Protein AF-A0A529L1H8-F1 (afdb_monomer_lite)

Structure (mmCIF, N/CA/C/O backbone):
data_AF-A0A529L1H8-F1
#
_entry.id   AF-A0A529L1H8-F1
#
loop_
_atom_site.group_PDB
_atom_site.id
_atom_site.type_symbol
_atom_site.label_atom_id
_atom_site.label_alt_id
_atom_site.label_comp_id
_atom_site.label_asym_id
_atom_site.label_entity_id
_atom_site.label_seq_id
_atom_site.pdbx_PDB_ins_code
_atom_site.Cartn_x
_atom_site.Cartn_y
_atom_site.Cartn_z
_atom_site.occupancy
_atom_site.B_iso_or_equiv
_atom_site.auth_seq_id
_atom_site.auth_comp_id
_atom_site.auth_asym_id
_atom_site.auth_atom_id
_atom_site.pdbx_PDB_model_num
ATOM 1 N N . MET A 1 1 ? 42.242 1.268 -25.360 1.00 60.16 1 MET A N 1
ATOM 2 C CA . MET A 1 1 ? 42.275 0.456 -24.121 1.00 60.16 1 MET A CA 1
ATOM 3 C C . MET A 1 1 ? 41.520 1.217 -23.040 1.00 60.16 1 MET A C 1
ATOM 5 O O . MET A 1 1 ? 42.033 2.208 -22.534 1.00 60.16 1 MET A O 1
ATOM 9 N N . LEU A 1 2 ? 40.269 0.837 -22.773 1.00 63.88 2 LEU A N 1
ATOM 10 C CA . LEU A 1 2 ? 39.427 1.499 -21.773 1.00 63.88 2 LEU A CA 1
ATOM 11 C C . LEU A 1 2 ? 39.999 1.199 -20.377 1.00 63.88 2 LEU A C 1
ATOM 13 O O . LEU A 1 2 ? 40.201 0.037 -20.026 1.00 63.88 2 LEU A O 1
ATOM 17 N N . LYS A 1 3 ? 40.356 2.233 -19.610 1.00 77.81 3 LYS A N 1
ATOM 18 C CA . LYS A 1 3 ? 41.000 2.062 -18.301 1.00 77.81 3 LYS A CA 1
ATOM 19 C C . LYS A 1 3 ? 39.972 1.491 -17.313 1.00 77.81 3 LYS A C 1
ATOM 21 O O . LYS A 1 3 ? 38.847 1.975 -17.257 1.00 77.81 3 LYS A O 1
ATOM 26 N N . ARG A 1 4 ? 40.367 0.496 -16.505 1.00 76.94 4 ARG A N 1
ATOM 27 C CA . ARG A 1 4 ? 39.544 -0.121 -15.437 1.00 76.94 4 ARG A CA 1
ATOM 28 C C . ARG A 1 4 ? 38.687 0.871 -14.616 1.00 76.94 4 ARG A C 1
ATOM 30 O O . ARG A 1 4 ? 37.507 0.581 -14.441 1.00 76.94 4 ARG A O 1
ATOM 37 N N . PRO A 1 5 ? 39.1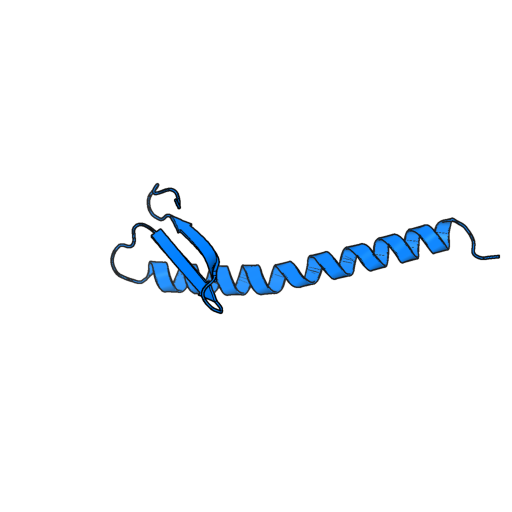94 2.041 -14.168 1.00 79.94 5 PRO A N 1
ATOM 38 C CA . PRO A 1 5 ? 38.370 3.010 -13.434 1.00 79.94 5 PRO A CA 1
ATOM 39 C C . PRO A 1 5 ? 37.203 3.583 -14.250 1.00 79.94 5 PRO A C 1
ATOM 41 O O . PRO A 1 5 ? 36.148 3.860 -13.693 1.00 79.94 5 PRO A O 1
ATOM 44 N N . THR A 1 6 ? 37.351 3.721 -15.568 1.00 82.94 6 THR A N 1
ATOM 45 C CA . THR A 1 6 ? 36.293 4.232 -16.452 1.00 82.94 6 THR A CA 1
ATOM 46 C C . THR A 1 6 ? 35.125 3.251 -16.558 1.00 82.94 6 THR A C 1
ATOM 48 O O . THR A 1 6 ? 33.975 3.672 -16.610 1.00 82.94 6 THR A O 1
ATOM 51 N N . VAL A 1 7 ? 35.406 1.944 -16.535 1.00 84.25 7 VAL A N 1
ATOM 52 C CA . VAL A 1 7 ? 34.372 0.895 -16.557 1.00 84.25 7 VAL A CA 1
ATOM 53 C C . VAL A 1 7 ? 33.592 0.874 -15.243 1.00 84.25 7 VAL A C 1
ATOM 55 O O . VAL A 1 7 ? 32.369 0.799 -15.261 1.00 84.25 7 VAL A O 1
ATOM 58 N N . ILE A 1 8 ? 34.288 0.999 -14.109 1.00 86.19 8 ILE A N 1
ATOM 59 C CA . ILE A 1 8 ? 33.657 1.044 -12.781 1.00 86.19 8 ILE A CA 1
ATOM 60 C C . ILE A 1 8 ? 32.759 2.278 -12.657 1.00 86.19 8 ILE A C 1
ATOM 62 O O . ILE A 1 8 ? 31.625 2.165 -12.206 1.00 86.19 8 ILE A O 1
ATOM 66 N N . LEU A 1 9 ? 33.232 3.443 -13.108 1.00 85.25 9 LEU A N 1
ATOM 67 C CA . LEU A 1 9 ? 32.442 4.673 -13.080 1.00 85.25 9 LEU A CA 1
ATOM 68 C C . LEU A 1 9 ? 31.183 4.568 -13.952 1.00 85.25 9 LEU A C 1
ATOM 70 O O . LEU A 1 9 ? 30.103 4.945 -13.510 1.00 85.25 9 LEU A O 1
ATOM 74 N N . ALA A 1 10 ? 31.302 4.019 -15.164 1.00 84.69 10 ALA A N 1
ATOM 75 C CA . ALA A 1 10 ? 30.155 3.804 -16.045 1.00 84.69 10 ALA A CA 1
ATOM 76 C C . ALA A 1 10 ? 29.133 2.826 -15.440 1.00 84.69 10 ALA A C 1
ATOM 78 O O . ALA A 1 10 ? 27.928 3.049 -15.542 1.00 84.69 10 ALA A O 1
ATOM 79 N N . PHE A 1 11 ? 29.609 1.775 -14.768 1.00 82.31 11 PHE A N 1
ATOM 80 C CA . PHE A 1 11 ? 28.752 0.819 -14.072 1.00 82.31 11 PHE A CA 1
ATOM 81 C C . PHE A 1 11 ? 28.020 1.462 -12.883 1.00 82.31 11 PHE A C 1
ATOM 83 O O . PHE A 1 11 ? 26.813 1.289 -12.741 1.00 82.31 11 PHE A O 1
ATOM 90 N N . LEU A 1 12 ? 28.714 2.273 -12.078 1.00 83.69 12 LEU A N 1
ATOM 91 C CA . LEU A 1 12 ? 28.110 3.003 -10.957 1.00 83.69 12 LEU A CA 1
ATOM 92 C C . LEU A 1 12 ? 27.059 4.023 -11.421 1.00 83.69 12 LEU A C 1
ATOM 94 O O . LEU A 1 12 ? 26.003 4.131 -10.804 1.00 83.69 12 LEU A O 1
ATOM 98 N N . LEU A 1 13 ? 27.308 4.728 -12.529 1.00 82.19 13 LEU A N 1
ATOM 99 C CA . LEU A 1 13 ? 26.343 5.679 -13.090 1.00 82.19 13 LEU A CA 1
ATOM 100 C C . LEU A 1 13 ? 25.057 4.988 -13.569 1.00 82.19 13 LEU A C 1
ATOM 102 O O . LEU A 1 13 ? 23.975 5.529 -13.367 1.00 82.19 13 LEU A O 1
ATOM 106 N N . MET A 1 14 ? 25.159 3.786 -14.145 1.00 73.88 14 MET A N 1
ATOM 107 C CA . MET A 1 14 ? 23.995 2.980 -14.538 1.00 73.88 14 MET A CA 1
ATOM 108 C C . MET A 1 14 ? 23.133 2.559 -13.336 1.00 73.88 14 MET A C 1
ATOM 110 O O . MET A 1 14 ? 21.908 2.573 -13.435 1.00 73.88 14 MET A O 1
ATOM 114 N N . LEU A 1 15 ? 23.741 2.241 -12.188 1.00 70.06 15 LEU A N 1
ATOM 115 C CA . LEU A 1 15 ? 23.003 1.882 -10.968 1.00 70.06 15 LEU A CA 1
ATOM 116 C C . LEU A 1 15 ? 22.273 3.073 -10.319 1.00 70.06 15 LEU A C 1
ATOM 118 O O . LEU A 1 15 ? 21.170 2.889 -9.808 1.00 70.06 15 LEU A O 1
ATOM 122 N N . SER A 1 16 ? 22.817 4.295 -10.377 1.00 65.88 16 SER A N 1
ATOM 123 C CA . SER A 1 16 ? 22.163 5.480 -9.785 1.00 65.88 16 SER A CA 1
ATOM 124 C C . SER A 1 16 ? 20.855 5.888 -10.472 1.00 65.88 16 SER A C 1
ATOM 126 O O . SER A 1 16 ? 19.984 6.479 -9.831 1.00 65.88 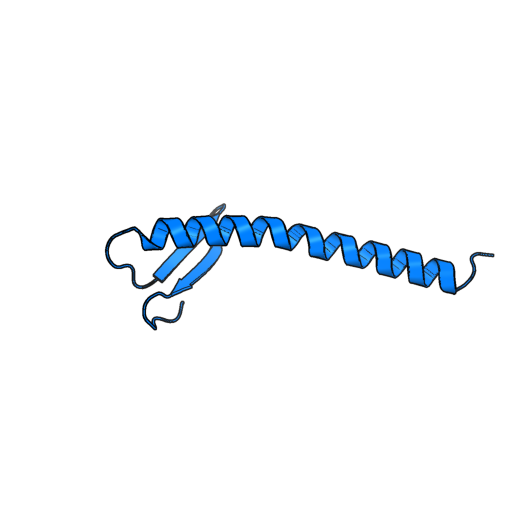16 SER A O 1
ATOM 128 N N . VAL A 1 17 ? 20.696 5.583 -11.764 1.00 63.72 17 VAL A N 1
ATOM 129 C CA . VAL A 1 17 ? 19.476 5.926 -12.519 1.00 63.72 17 VAL A CA 1
ATOM 130 C C . VAL A 1 17 ? 18.290 5.061 -12.079 1.00 63.72 17 VAL A C 1
ATOM 132 O O . VAL A 1 17 ? 17.163 5.545 -12.043 1.00 63.72 17 VAL A O 1
ATOM 135 N N . ALA A 1 18 ? 18.536 3.809 -11.679 1.00 61.28 18 ALA A N 1
ATOM 136 C CA . ALA A 1 18 ? 17.486 2.903 -11.214 1.00 61.28 18 ALA A CA 1
ATOM 137 C C . ALA A 1 18 ? 16.878 3.327 -9.863 1.00 61.28 18 ALA A C 1
ATOM 139 O O . ALA A 1 18 ? 15.703 3.071 -9.621 1.00 61.28 18 ALA A O 1
ATOM 140 N N . ALA A 1 19 ? 17.650 4.009 -9.010 1.00 60.94 19 ALA A N 1
ATOM 141 C CA . ALA A 1 19 ? 17.174 4.489 -7.711 1.00 60.94 19 ALA A CA 1
ATOM 142 C C . ALA A 1 19 ? 16.222 5.696 -7.833 1.00 60.94 19 ALA A C 1
ATOM 144 O O . ALA A 1 19 ? 15.194 5.733 -7.170 1.00 60.94 19 ALA A O 1
ATOM 145 N N . HIS A 1 20 ? 16.495 6.632 -8.750 1.00 59.59 20 HIS A N 1
ATOM 146 C CA . HIS A 1 20 ? 15.701 7.865 -8.899 1.00 59.59 20 HIS A CA 1
ATOM 147 C C . HIS A 1 20 ? 14.276 7.638 -9.432 1.00 59.59 20 HIS A C 1
ATOM 149 O O . HIS A 1 20 ? 13.419 8.511 -9.311 1.00 59.59 20 HIS A O 1
ATOM 155 N N . GLY A 1 21 ? 14.005 6.486 -10.056 1.00 59.25 21 GLY A N 1
ATOM 156 C CA . GLY A 1 21 ? 12.654 6.134 -10.504 1.00 59.25 21 GLY A CA 1
ATOM 157 C C . GLY A 1 21 ? 11.714 5.746 -9.357 1.00 59.25 21 GLY A C 1
ATOM 158 O O . GLY A 1 21 ? 10.500 5.879 -9.503 1.00 59.25 21 GLY A O 1
ATOM 159 N N . ALA A 1 22 ? 12.262 5.284 -8.228 1.00 61.81 22 ALA A N 1
ATOM 160 C CA . ALA A 1 22 ? 11.482 4.862 -7.068 1.00 61.81 22 ALA A CA 1
ATOM 161 C C . ALA A 1 22 ? 10.949 6.062 -6.266 1.00 61.81 22 ALA A C 1
ATOM 163 O O . ALA A 1 22 ? 9.781 6.059 -5.875 1.00 61.81 22 ALA A O 1
ATOM 164 N N . ASP A 1 23 ? 11.757 7.119 -6.132 1.00 69.06 23 ASP A N 1
ATOM 165 C CA . ASP A 1 23 ? 11.448 8.296 -5.308 1.00 69.06 23 ASP A CA 1
ATOM 166 C C . ASP A 1 23 ? 10.118 8.967 -5.704 1.00 69.06 23 ASP A C 1
ATOM 168 O O . ASP A 1 23 ? 9.304 9.337 -4.858 1.00 69.06 23 ASP A O 1
ATOM 172 N N . GLY A 1 24 ? 9.845 9.078 -7.009 1.00 82.69 24 GLY A N 1
ATOM 173 C CA . GLY A 1 24 ? 8.629 9.729 -7.507 1.00 82.69 24 GLY A CA 1
ATOM 174 C C . GLY A 1 24 ? 7.350 8.900 -7.345 1.00 82.69 24 GLY A C 1
ATOM 175 O O . GLY A 1 24 ? 6.254 9.462 -7.287 1.00 82.69 24 GLY A O 1
ATOM 176 N N . LEU A 1 25 ? 7.454 7.569 -7.297 1.00 85.44 25 LEU A N 1
ATOM 177 C CA . LEU A 1 25 ? 6.303 6.700 -7.042 1.00 85.44 25 LEU A CA 1
ATOM 178 C C . LEU A 1 25 ? 5.948 6.715 -5.556 1.00 85.44 25 LEU A C 1
ATOM 180 O O . LEU A 1 25 ? 4.774 6.856 -5.220 1.00 85.44 25 LEU A O 1
ATOM 184 N N . GLU A 1 26 ? 6.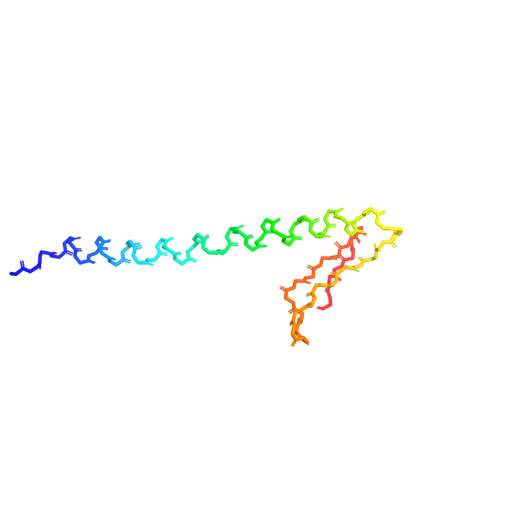954 6.616 -4.691 1.00 86.75 26 GLU A N 1
ATOM 185 C CA . GLU A 1 26 ? 6.784 6.645 -3.240 1.00 86.75 26 GLU A CA 1
ATOM 186 C C . GLU A 1 26 ? 6.114 7.948 -2.790 1.00 86.75 26 GLU A C 1
ATOM 188 O O . GLU A 1 26 ? 5.079 7.901 -2.132 1.00 86.75 26 GLU A O 1
ATOM 193 N N . GLU A 1 27 ? 6.574 9.108 -3.277 1.00 90.50 27 GLU A N 1
ATOM 194 C CA . GLU A 1 27 ? 5.946 10.402 -2.965 1.00 90.50 27 GLU A CA 1
ATOM 195 C C . GLU A 1 27 ? 4.466 10.467 -3.396 1.00 90.50 27 GLU A C 1
ATOM 197 O O . GLU A 1 27 ? 3.619 11.058 -2.721 1.00 90.50 27 GLU A O 1
ATOM 202 N N . ARG A 1 28 ? 4.121 9.860 -4.538 1.00 90.69 28 ARG A N 1
ATOM 203 C CA . ARG A 1 28 ? 2.732 9.817 -5.024 1.00 90.69 28 ARG A CA 1
ATOM 204 C C . ARG A 1 28 ? 1.864 8.887 -4.184 1.00 90.69 28 ARG A C 1
ATOM 206 O O . ARG A 1 28 ? 0.706 9.220 -3.948 1.00 90.69 28 ARG A O 1
ATOM 213 N N . LEU A 1 29 ? 2.400 7.745 -3.757 1.00 93.06 29 LEU A N 1
ATOM 214 C CA . LEU A 1 29 ? 1.702 6.812 -2.874 1.00 93.06 29 LEU A CA 1
ATOM 215 C C . LEU A 1 29 ? 1.485 7.430 -1.489 1.00 93.06 29 LEU A C 1
ATOM 217 O O . LEU A 1 29 ? 0.376 7.343 -0.971 1.00 93.06 29 LEU A O 1
ATOM 221 N N . GLU A 1 30 ? 2.482 8.128 -0.940 1.00 92.38 30 GLU A N 1
ATOM 222 C CA . GLU A 1 30 ? 2.349 8.869 0.322 1.00 92.38 30 GLU A CA 1
ATOM 223 C C . GLU A 1 30 ? 1.202 9.879 0.267 1.00 92.38 30 GLU A C 1
ATOM 225 O O . GLU A 1 30 ? 0.322 9.860 1.123 1.00 92.38 30 GLU A O 1
ATOM 230 N N . LYS A 1 31 ? 1.116 10.678 -0.805 1.00 93.12 31 LYS A N 1
ATOM 231 C CA . LYS A 1 31 ? 0.000 11.624 -0.990 1.00 93.12 31 LYS A CA 1
ATOM 232 C C . LYS A 1 31 ? -1.368 10.937 -1.003 1.00 93.12 31 LYS A C 1
ATOM 234 O O . LYS A 1 31 ? -2.328 11.488 -0.467 1.00 93.12 31 LYS A O 1
ATOM 239 N N . LEU A 1 32 ? -1.470 9.751 -1.608 1.00 93.06 32 LEU A N 1
ATOM 240 C CA . LEU A 1 32 ? -2.712 8.971 -1.617 1.00 93.06 32 LEU A CA 1
ATOM 241 C C . LEU A 1 32 ? -3.054 8.439 -0.220 1.00 93.06 32 LEU A C 1
ATOM 243 O O . LEU A 1 32 ? -4.224 8.447 0.161 1.00 93.06 32 LEU A O 1
ATOM 247 N N . PHE A 1 33 ? -2.060 8.008 0.557 1.00 92.44 33 PHE A N 1
ATOM 248 C CA . PHE A 1 33 ? -2.270 7.576 1.937 1.00 92.44 33 PHE A CA 1
ATOM 249 C C . PHE A 1 33 ? -2.670 8.732 2.861 1.00 92.44 33 PHE A C 1
ATOM 251 O O . PHE A 1 33 ? -3.577 8.552 3.676 1.00 92.44 33 PHE A O 1
ATOM 258 N N . ASP A 1 34 ? -2.057 9.906 2.711 1.00 90.38 34 ASP A N 1
ATOM 259 C CA . ASP A 1 34 ? -2.419 11.120 3.453 1.00 90.38 34 ASP A CA 1
ATOM 260 C C . ASP A 1 34 ? -3.859 11.542 3.151 1.00 90.38 34 ASP A C 1
ATOM 262 O O . ASP A 1 34 ? -4.626 11.928 4.034 1.00 90.38 34 ASP A O 1
ATOM 266 N N . GLU A 1 35 ? -4.258 11.461 1.881 1.00 90.75 35 GLU A N 1
ATOM 267 C CA . GLU A 1 35 ? -5.630 11.725 1.468 1.00 90.75 35 GLU A CA 1
ATOM 268 C C . GLU A 1 35 ? -6.612 10.705 2.045 1.00 90.75 35 GLU A C 1
ATOM 270 O O . GLU A 1 35 ? -7.674 11.091 2.543 1.00 90.75 35 GLU A O 1
ATOM 275 N N . ALA A 1 36 ? -6.246 9.425 2.034 1.00 89.31 36 ALA A N 1
ATOM 276 C CA . ALA A 1 36 ? -7.079 8.367 2.576 1.00 89.31 36 ALA A CA 1
ATOM 277 C C . ALA A 1 36 ? -7.231 8.459 4.103 1.00 89.31 36 ALA A C 1
ATOM 279 O O . ALA A 1 36 ? -8.303 8.155 4.619 1.00 89.31 36 ALA A O 1
ATOM 280 N N . GLU A 1 37 ? -6.225 8.946 4.833 1.00 86.44 37 GLU A N 1
ATOM 281 C CA . GLU A 1 37 ? -6.31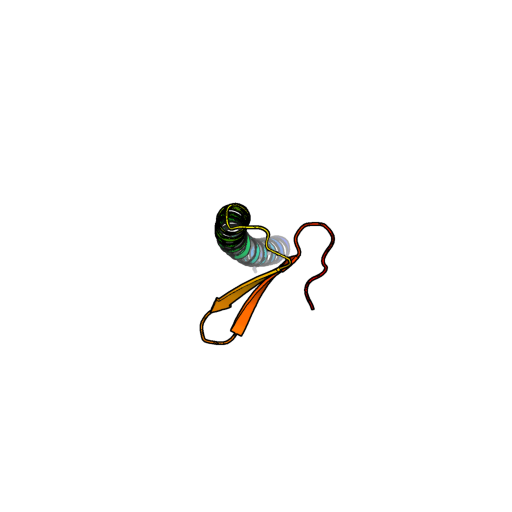0 9.146 6.286 1.00 86.44 37 GLU A CA 1
ATOM 282 C C . GLU A 1 37 ? -7.384 10.172 6.688 1.00 86.44 37 GLU A C 1
ATOM 284 O O . GLU A 1 37 ? -7.951 10.095 7.781 1.00 86.44 37 GLU A O 1
ATOM 289 N N . ARG A 1 38 ? -7.729 11.102 5.787 1.00 88.25 38 ARG A N 1
ATOM 290 C CA . ARG A 1 38 ? -8.827 12.061 6.001 1.00 88.25 38 ARG A CA 1
ATOM 291 C C . ARG A 1 38 ? -10.209 11.420 5.903 1.00 88.25 38 ARG A C 1
ATOM 293 O O . ARG A 1 38 ? -11.196 12.039 6.303 1.00 88.25 38 ARG A O 1
ATOM 300 N N . LEU A 1 39 ? -10.306 10.215 5.347 1.00 83.69 39 LEU A N 1
ATOM 301 C CA . LEU A 1 39 ? -11.556 9.474 5.287 1.00 83.69 39 LEU A CA 1
ATOM 302 C C . LEU A 1 39 ? -11.813 8.819 6.653 1.00 83.69 39 LEU A C 1
ATOM 304 O O . LEU A 1 39 ? -10.899 8.356 7.335 1.00 83.69 39 LEU A O 1
ATOM 308 N N . THR A 1 40 ? -13.084 8.826 7.070 1.00 71.25 40 THR A N 1
ATOM 309 C CA . THR A 1 40 ? -13.603 8.209 8.307 1.00 71.25 40 THR A CA 1
ATOM 310 C C . THR A 1 40 ? -12.928 6.881 8.634 1.00 71.25 40 THR A C 1
AT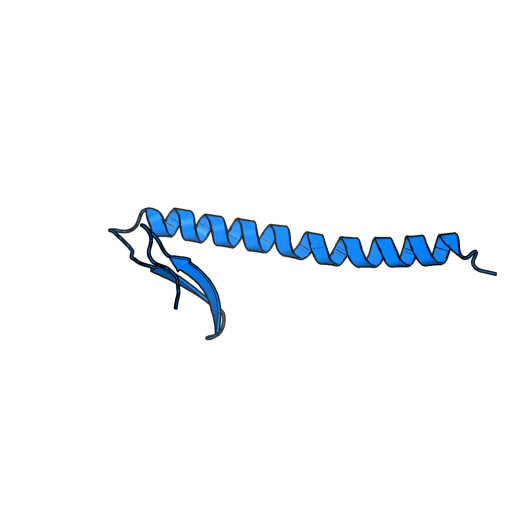OM 312 O O . THR A 1 40 ? -12.592 6.130 7.723 1.00 71.25 40 THR A O 1
ATOM 315 N N . PRO A 1 41 ? -12.765 6.561 9.927 1.00 80.00 41 PRO A N 1
ATOM 316 C CA . PRO A 1 41 ? -11.612 5.821 10.415 1.00 80.00 41 PRO A CA 1
ATOM 317 C C . PRO A 1 41 ? -11.365 4.522 9.647 1.00 80.00 41 PRO A C 1
ATOM 319 O O . PRO A 1 41 ? -12.077 3.533 9.828 1.00 80.00 41 PRO A O 1
ATOM 322 N N . LEU A 1 42 ? -10.320 4.540 8.820 1.00 85.75 42 LEU A N 1
ATOM 323 C CA . LEU A 1 42 ? -9.855 3.381 8.074 1.00 85.75 42 LEU A CA 1
ATOM 324 C C . LEU A 1 42 ? -9.002 2.485 8.977 1.00 85.75 42 LEU A C 1
ATOM 326 O O . LEU A 1 42 ? -8.266 2.962 9.843 1.00 85.75 42 LEU A O 1
ATOM 330 N N . ARG A 1 43 ? -9.111 1.168 8.778 1.00 88.62 43 ARG A N 1
ATOM 331 C CA . ARG A 1 43 ? -8.189 0.187 9.377 1.00 88.62 43 ARG A CA 1
ATOM 332 C C . ARG A 1 43 ? -6.962 -0.008 8.498 1.00 88.62 43 ARG A C 1
ATOM 334 O O . ARG A 1 43 ? -5.853 0.009 9.007 1.00 88.62 43 ARG A O 1
ATOM 341 N N . THR A 1 44 ? -7.176 -0.129 7.192 1.00 91.75 44 THR A N 1
ATOM 342 C CA . THR A 1 44 ? -6.133 -0.349 6.188 1.00 91.75 44 THR A CA 1
ATOM 343 C C . THR A 1 44 ? -6.578 0.281 4.870 1.00 91.75 44 THR A C 1
ATOM 345 O O . THR A 1 44 ? -7.774 0.304 4.574 1.00 91.75 44 THR A O 1
ATOM 348 N N . VAL A 1 45 ? -5.627 0.779 4.086 1.00 92.62 45 VAL A N 1
ATOM 349 C CA . VAL A 1 45 ? -5.798 1.201 2.690 1.00 92.62 45 VAL A CA 1
ATOM 350 C C . VAL A 1 45 ? -4.955 0.303 1.804 1.00 92.62 45 VAL A C 1
ATOM 352 O O . VAL A 1 45 ? -3.788 0.075 2.107 1.00 92.62 45 VAL A O 1
ATOM 355 N N . ALA A 1 46 ? -5.539 -0.143 0.696 1.00 93.56 46 ALA A N 1
ATOM 356 C CA . ALA A 1 46 ? -4.834 -0.792 -0.399 1.00 93.56 46 ALA A CA 1
ATOM 357 C C . ALA A 1 46 ? -4.997 0.058 -1.664 1.00 93.56 46 ALA A C 1
ATOM 359 O O . ALA A 1 46 ? -6.104 0.488 -1.996 1.00 93.56 46 ALA A O 1
ATOM 360 N N . ILE A 1 47 ? -3.894 0.305 -2.363 1.00 93.19 47 ILE A N 1
ATOM 361 C CA . ILE A 1 47 ? -3.863 1.006 -3.645 1.00 93.19 47 ILE A CA 1
ATOM 362 C C . ILE A 1 47 ? -3.660 -0.055 -4.719 1.00 93.19 47 ILE A C 1
ATOM 364 O O . ILE A 1 47 ? -2.665 -0.779 -4.692 1.00 93.19 47 ILE A O 1
ATOM 368 N N . ALA A 1 48 ? -4.596 -0.148 -5.664 1.00 94.31 48 ALA A N 1
ATOM 369 C CA . ALA A 1 48 ? -4.536 -1.102 -6.763 1.00 94.31 48 ALA A CA 1
ATOM 370 C C . ALA A 1 48 ? -4.407 -0.397 -8.117 1.00 94.31 48 ALA A C 1
ATOM 372 O O . ALA A 1 48 ? -5.045 0.626 -8.369 1.00 94.31 48 ALA A O 1
ATOM 373 N N . HIS A 1 49 ? -3.602 -0.974 -9.002 1.00 92.44 49 HIS A N 1
ATOM 374 C CA . HIS A 1 49 ? -3.418 -0.536 -10.376 1.00 92.44 49 HIS A CA 1
ATOM 375 C C . HIS A 1 49 ? -3.454 -1.755 -11.296 1.00 92.44 49 HIS A C 1
ATOM 377 O O . HIS A 1 49 ? -2.812 -2.762 -11.014 1.00 92.44 49 HIS A O 1
ATOM 383 N N . GLU A 1 50 ? -4.254 -1.684 -12.363 1.00 94.75 50 GLU A N 1
ATOM 384 C CA . GLU A 1 50 ? -4.408 -2.778 -13.339 1.00 94.75 50 GLU A CA 1
ATOM 385 C C . GLU A 1 50 ? -4.756 -4.142 -12.708 1.00 94.75 50 GLU A C 1
ATOM 387 O O . GLU A 1 50 ? -4.324 -5.198 -13.157 1.00 94.75 50 GLU A O 1
ATOM 392 N N . GLY A 1 51 ? -5.565 -4.127 -11.644 1.00 95.31 51 GLY A N 1
ATOM 393 C CA . GLY A 1 51 ? -5.997 -5.343 -10.949 1.00 95.31 51 GLY A CA 1
ATOM 394 C C . GLY A 1 51 ? -4.968 -5.936 -9.982 1.00 95.31 51 GLY A C 1
ATOM 395 O O . GLY A 1 51 ? -5.269 -6.942 -9.344 1.00 95.31 51 GLY A O 1
ATOM 396 N N . ALA A 1 52 ?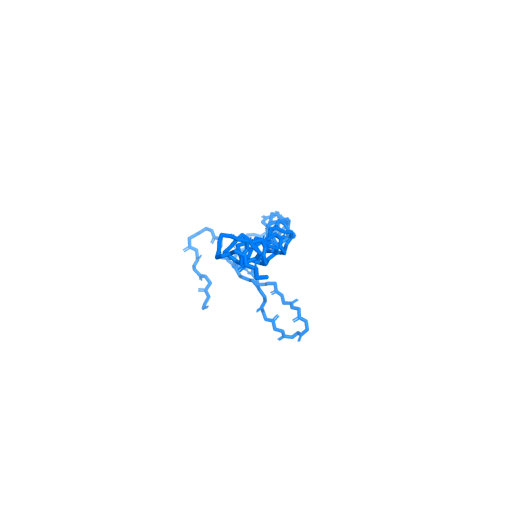 -3.797 -5.314 -9.823 1.00 93.94 52 ALA A N 1
ATOM 397 C CA . ALA A 1 52 ? -2.790 -5.690 -8.835 1.00 93.94 52 ALA A CA 1
ATOM 398 C C . ALA A 1 52 ? -2.722 -4.659 -7.702 1.00 93.94 52 ALA A C 1
ATOM 400 O O . ALA A 1 52 ? -2.782 -3.455 -7.948 1.00 93.94 52 ALA A O 1
ATOM 401 N N . VAL A 1 53 ? -2.568 -5.118 -6.458 1.00 93.19 53 VAL A N 1
ATOM 402 C CA . VAL A 1 53 ? -2.260 -4.221 -5.336 1.00 93.19 53 VAL A CA 1
ATOM 403 C C . VAL A 1 53 ? -0.799 -3.795 -5.444 1.00 93.19 53 VAL A C 1
ATOM 405 O O . VAL A 1 53 ? 0.094 -4.635 -5.511 1.00 93.19 53 VAL A O 1
ATOM 408 N N . VAL A 1 54 ? -0.567 -2.485 -5.487 1.00 93.00 54 VAL A N 1
ATOM 409 C CA . VAL A 1 54 ? 0.767 -1.887 -5.637 1.00 93.00 54 VAL A CA 1
ATOM 410 C C . VAL A 1 54 ? 1.306 -1.309 -4.331 1.00 93.00 54 VAL A C 1
ATOM 412 O O . VAL A 1 54 ? 2.512 -1.120 -4.214 1.00 93.00 54 VAL A O 1
ATOM 415 N N . ALA A 1 55 ? 0.437 -1.035 -3.353 1.00 93.06 55 ALA A N 1
ATOM 416 C CA . ALA A 1 55 ? 0.831 -0.601 -2.016 1.00 93.06 55 ALA A CA 1
ATOM 417 C C . ALA A 1 55 ? -0.289 -0.832 -0.995 1.00 93.06 55 ALA A C 1
ATOM 419 O O . ALA A 1 55 ? -1.469 -0.711 -1.330 1.00 93.06 55 ALA A O 1
ATOM 420 N N . GLU A 1 56 ? 0.080 -1.077 0.263 1.00 94.31 56 GLU A N 1
ATOM 421 C CA . GLU A 1 56 ? -0.857 -1.159 1.385 1.00 94.31 56 GLU A CA 1
ATOM 422 C C . GLU A 1 56 ? -0.331 -0.410 2.614 1.00 94.31 56 GLU A C 1
ATOM 424 O O . GLU A 1 56 ? 0.872 -0.393 2.880 1.00 94.31 56 GLU A O 1
ATOM 429 N N . ARG A 1 57 ? -1.239 0.194 3.388 1.00 91.75 57 ARG A N 1
ATOM 430 C CA . ARG A 1 57 ? -0.938 0.841 4.671 1.00 91.75 57 ARG A CA 1
ATOM 431 C C . ARG A 1 57 ? -2.010 0.517 5.693 1.00 91.75 57 ARG A C 1
ATOM 433 O O . ARG A 1 57 ? -3.182 0.834 5.499 1.00 91.75 57 ARG A O 1
ATOM 440 N N . GLY A 1 58 ? -1.594 -0.075 6.805 1.00 90.62 58 GLY A N 1
ATOM 441 C CA . GLY A 1 58 ? -2.424 -0.195 7.994 1.00 90.62 58 GLY A CA 1
ATOM 442 C C . GLY A 1 58 ? -2.376 1.084 8.831 1.00 90.62 58 GLY A C 1
ATOM 443 O O . GLY A 1 58 ? -1.327 1.706 8.984 1.00 90.62 58 GLY A O 1
ATOM 444 N N . TYR A 1 59 ? -3.517 1.478 9.385 1.00 86.94 59 TYR A N 1
ATOM 445 C CA . TYR A 1 59 ? -3.660 2.636 10.261 1.00 86.94 59 TYR A CA 1
ATOM 446 C C . TYR A 1 59 ? -3.947 2.181 11.692 1.00 86.94 59 TYR A C 1
ATOM 448 O O . TYR A 1 59 ? -4.556 1.137 11.937 1.00 86.94 59 TYR A O 1
ATOM 456 N N . ARG A 1 60 ? -3.549 2.998 12.676 1.00 83.81 60 ARG A N 1
ATOM 457 C CA . ARG A 1 60 ? -3.880 2.791 14.102 1.00 83.81 60 ARG A CA 1
ATOM 458 C C . ARG A 1 60 ? -3.466 1.413 14.643 1.00 83.81 60 ARG A C 1
ATOM 460 O O . ARG A 1 60 ? -4.216 0.788 15.387 1.00 83.81 60 ARG A O 1
ATOM 467 N N . GLY A 1 61 ? -2.286 0.935 14.250 1.00 81.56 61 GLY A N 1
ATOM 468 C CA . GLY A 1 61 ? -1.728 -0.336 14.726 1.00 81.56 61 GLY A CA 1
ATOM 469 C C . GLY A 1 61 ? -2.249 -1.585 14.012 1.00 81.56 61 GLY A C 1
ATOM 470 O O . GLY A 1 61 ? -1.903 -2.692 14.415 1.00 81.56 61 GLY A O 1
ATOM 471 N N . HIS A 1 62 ? -3.046 -1.433 12.952 1.00 80.81 62 HIS A N 1
ATOM 472 C CA . HIS A 1 62 ? -3.350 -2.545 12.055 1.00 80.81 62 HIS A CA 1
ATOM 473 C C . HIS A 1 62 ? -2.145 -2.805 11.149 1.00 80.81 62 HIS A C 1
ATOM 475 O O . HIS A 1 62 ? -1.522 -1.864 10.661 1.00 80.81 62 HIS A O 1
ATOM 481 N N . SER A 1 63 ? -1.821 -4.076 10.927 1.00 77.12 63 SER A N 1
ATOM 482 C CA . SER A 1 63 ? -0.852 -4.486 9.911 1.00 77.12 63 SER A CA 1
ATOM 483 C C . SER A 1 63 ? -1.617 -4.862 8.634 1.00 77.12 63 SER A C 1
ATOM 485 O O . SER A 1 63 ? -2.691 -5.463 8.759 1.00 77.12 63 SER A O 1
ATOM 487 N N . PRO A 1 64 ? -1.139 -4.475 7.435 1.00 79.75 64 PRO A N 1
ATOM 488 C CA . PRO A 1 64 ? -1.666 -5.017 6.182 1.00 79.75 64 PRO A CA 1
ATOM 489 C C . PRO A 1 64 ? -1.501 -6.550 6.138 1.00 79.75 64 PRO A C 1
ATOM 491 O O . PRO A 1 64 ? -0.701 -7.105 6.897 1.00 79.75 64 PRO A O 1
ATOM 494 N N . ALA A 1 65 ? -2.343 -7.215 5.343 1.00 71.50 65 ALA A N 1
ATOM 495 C CA . ALA A 1 65 ? -2.499 -8.675 5.341 1.00 71.50 65 ALA A CA 1
ATOM 496 C C . ALA A 1 65 ? -1.408 -9.401 4.540 1.00 71.50 65 ALA A C 1
ATOM 498 O O . ALA A 1 65 ? -0.818 -8.783 3.630 1.00 71.50 65 ALA A O 1
#

pLDDT: mean 82.92, std 10.66, range [59.25, 95.31]

Sequence (65 aa):
MLKRPTVILAFLLMLSVAAHGADGLEERLEKLFDEAERLTPLRTVAIAHEGAVVAERGYRGHSPA

Radius of gyration: 19.16 Å; chains: 1; bounding box: 56×21×39 Å

Foldseek 3Di:
DQDPVNVVVVVVVVVVVVVVVVVVVVVVVVVVVVVCPPPDDDQKDFDDDPNHTPDMDGPPPRDDD

Secondary structure (DSSP, 8-state):
---HHHHHHHHHHHHHHHHHHHHHHHHHHHHHHHHHHTSTT-SEEEEEETTEEEEEEE-TTPPP-